Protein AF-A0AAN6NVZ8-F1 (afdb_monomer)

Structure (mmCIF, N/CA/C/O backbone):
data_AF-A0AAN6NVZ8-F1
#
_entry.id   AF-A0AAN6NVZ8-F1
#
loop_
_atom_site.group_PDB
_atom_site.id
_atom_site.type_symbol
_atom_site.label_atom_id
_atom_site.label_alt_id
_atom_site.label_comp_id
_atom_site.label_asym_id
_atom_site.label_entity_id
_atom_site.label_seq_id
_atom_site.pdbx_PDB_ins_code
_atom_site.Cartn_x
_atom_site.Cartn_y
_atom_site.Cartn_z
_atom_site.occupancy
_atom_site.B_iso_or_equiv
_atom_site.auth_seq_id
_atom_site.auth_comp_id
_atom_site.auth_asym_id
_atom_site.auth_atom_id
_atom_site.pdbx_PDB_model_num
ATOM 1 N N . GLU A 1 1 ? 12.897 14.944 17.919 1.00 34.84 1 GLU A N 1
ATOM 2 C CA . GLU A 1 1 ? 13.605 14.101 16.935 1.00 34.84 1 GLU A CA 1
ATOM 3 C C . GLU A 1 1 ? 12.755 12.862 16.717 1.00 34.84 1 GLU A C 1
ATOM 5 O O . GLU A 1 1 ? 12.940 11.873 17.404 1.00 34.84 1 GLU A O 1
ATOM 10 N N . ASP A 1 2 ? 11.793 12.919 15.800 1.00 44.31 2 ASP A N 1
ATOM 11 C CA . ASP A 1 2 ? 10.850 11.818 15.561 1.00 44.31 2 ASP A CA 1
ATOM 12 C C . ASP A 1 2 ? 11.143 11.219 14.189 1.00 44.31 2 ASP A C 1
ATOM 14 O O . ASP A 1 2 ? 10.390 11.339 13.221 1.00 44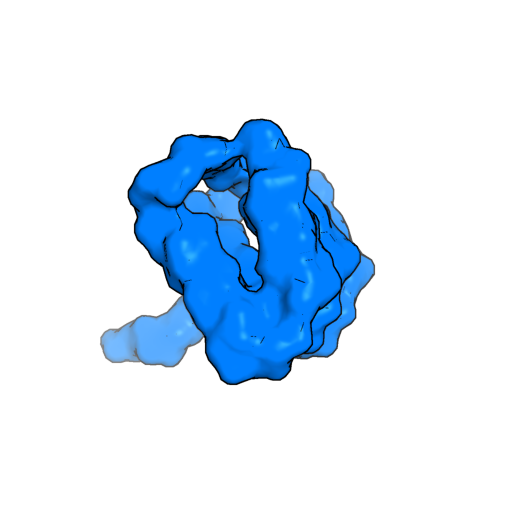.31 2 ASP A O 1
ATOM 18 N N . LYS A 1 3 ? 12.338 10.629 14.074 1.00 40.34 3 LYS A N 1
ATOM 19 C CA . LYS A 1 3 ? 12.720 9.843 12.901 1.00 40.34 3 LYS A CA 1
ATOM 20 C C . LYS A 1 3 ? 11.945 8.530 12.935 1.00 40.34 3 LYS A C 1
ATOM 22 O O . LYS A 1 3 ? 12.396 7.551 13.512 1.00 40.34 3 LYS A O 1
ATOM 27 N N . GLY A 1 4 ? 10.793 8.537 12.273 1.00 45.72 4 GLY A N 1
ATOM 28 C CA . GLY A 1 4 ? 10.050 7.334 11.926 1.00 45.72 4 GLY A CA 1
ATOM 29 C C . GLY A 1 4 ? 8.993 6.966 12.953 1.00 45.72 4 GLY A C 1
ATOM 30 O O . GLY A 1 4 ? 9.107 5.949 13.627 1.00 45.72 4 GLY A O 1
ATOM 31 N N . GLN A 1 5 ? 7.899 7.725 12.994 1.00 48.94 5 GLN A N 1
ATOM 32 C CA . GLN A 1 5 ? 6.627 7.175 13.456 1.00 48.94 5 GLN A CA 1
ATOM 33 C C . GLN A 1 5 ? 6.146 6.161 12.397 1.00 48.94 5 GLN A C 1
ATOM 35 O O . GLN A 1 5 ? 5.247 6.413 11.601 1.00 48.94 5 GLN A O 1
ATOM 40 N N . TRP A 1 6 ? 6.850 5.032 12.280 1.00 58.47 6 TRP A N 1
ATOM 41 C CA . TRP A 1 6 ? 6.406 3.910 11.469 1.00 58.47 6 TRP A CA 1
ATOM 42 C C . TRP A 1 6 ? 5.295 3.221 12.232 1.00 58.47 6 TRP A C 1
ATOM 44 O O . TRP A 1 6 ? 5.529 2.395 13.113 1.00 58.47 6 TRP A O 1
ATOM 54 N N . THR A 1 7 ? 4.065 3.587 11.901 1.00 73.56 7 THR A N 1
ATOM 55 C CA . THR A 1 7 ? 2.908 2.940 12.495 1.00 73.56 7 THR A CA 1
ATOM 56 C C . THR A 1 7 ? 2.874 1.466 12.128 1.00 73.56 7 THR A C 1
ATOM 58 O O . THR A 1 7 ? 3.364 1.047 11.074 1.00 73.56 7 THR A O 1
ATOM 61 N N . LEU A 1 8 ? 2.248 0.672 12.995 1.00 83.19 8 LEU A N 1
ATOM 62 C CA . LEU A 1 8 ? 2.072 -0.771 12.846 1.00 83.19 8 LEU A CA 1
ATOM 63 C C . LEU A 1 8 ? 1.609 -1.178 11.433 1.00 83.19 8 LEU A C 1
ATOM 65 O O . LEU A 1 8 ? 2.034 -2.210 10.919 1.00 83.19 8 LEU A O 1
ATOM 69 N N . LEU A 1 9 ? 0.783 -0.347 10.783 1.00 85.62 9 LEU A N 1
ATOM 70 C CA . LEU A 1 9 ? 0.306 -0.569 9.418 1.00 85.62 9 LEU A CA 1
ATOM 71 C C . LEU A 1 9 ? 1.431 -0.511 8.374 1.00 85.62 9 LEU A C 1
ATOM 73 O O . LEU A 1 9 ? 1.495 -1.383 7.509 1.00 85.62 9 LEU A O 1
ATOM 77 N N . CYS A 1 10 ? 2.324 0.479 8.458 1.00 86.00 10 CYS A N 1
ATOM 78 C CA . CYS A 1 10 ? 3.459 0.628 7.545 1.00 86.00 10 CYS A CA 1
ATOM 79 C C . CYS A 1 10 ? 4.414 -0.561 7.665 1.00 86.00 10 CYS A C 1
ATOM 81 O O . CYS A 1 10 ? 4.776 -1.156 6.653 1.00 86.00 10 CYS A O 1
ATOM 83 N N . LEU A 1 11 ? 4.741 -0.968 8.896 1.00 87.25 11 LEU A N 1
ATOM 84 C CA . LEU A 1 11 ? 5.596 -2.130 9.155 1.00 87.25 11 LEU A CA 1
ATOM 85 C C . LEU A 1 11 ? 4.956 -3.431 8.662 1.00 87.25 11 LEU A C 1
ATOM 87 O O . LEU A 1 11 ? 5.628 -4.270 8.062 1.00 87.25 11 LEU A O 1
ATOM 91 N N . ALA A 1 12 ? 3.651 -3.607 8.884 1.00 89.38 12 ALA A N 1
ATOM 92 C CA . ALA A 1 12 ? 2.927 -4.775 8.397 1.00 89.38 12 ALA A CA 1
ATOM 93 C C . ALA A 1 12 ? 2.875 -4.812 6.860 1.00 89.38 12 ALA A C 1
ATOM 95 O O . ALA A 1 12 ? 3.021 -5.881 6.267 1.00 89.38 12 ALA A O 1
ATOM 96 N N . ALA A 1 13 ? 2.709 -3.657 6.212 1.00 89.06 13 ALA A N 1
ATOM 97 C CA . ALA A 1 13 ? 2.722 -3.543 4.761 1.00 89.06 13 ALA A CA 1
ATOM 98 C C . ALA A 1 13 ? 4.115 -3.789 4.165 1.00 89.06 13 ALA A C 1
ATOM 100 O O . ALA A 1 13 ? 4.226 -4.497 3.169 1.00 89.06 13 ALA A O 1
ATOM 101 N N . GLU A 1 14 ? 5.177 -3.277 4.788 1.00 89.44 14 GLU A N 1
ATOM 102 C CA . GLU A 1 14 ? 6.565 -3.474 4.353 1.00 89.44 14 GLU A CA 1
ATOM 103 C C . GLU A 1 14 ? 7.053 -4.922 4.514 1.00 89.44 14 GLU A C 1
ATOM 105 O O . GLU A 1 14 ? 7.826 -5.412 3.687 1.00 89.44 14 GLU A O 1
ATOM 110 N N . ASN A 1 15 ? 6.584 -5.623 5.550 1.00 90.12 15 ASN A N 1
ATOM 111 C CA . ASN A 1 15 ? 6.939 -7.022 5.810 1.00 90.12 15 ASN A CA 1
ATOM 112 C C . ASN A 1 15 ? 6.000 -8.034 5.137 1.00 90.12 15 ASN A C 1
ATOM 114 O O . ASN A 1 15 ? 6.224 -9.236 5.230 1.00 90.12 15 ASN A O 1
ATOM 118 N N . GLY A 1 16 ? 4.942 -7.587 4.455 1.00 88.69 16 GLY A N 1
ATOM 119 C CA . GLY A 1 16 ? 4.029 -8.504 3.769 1.00 88.69 16 GLY A CA 1
ATOM 120 C C . GLY A 1 16 ? 3.024 -9.199 4.696 1.00 88.69 16 GLY A C 1
ATOM 121 O O . GLY A 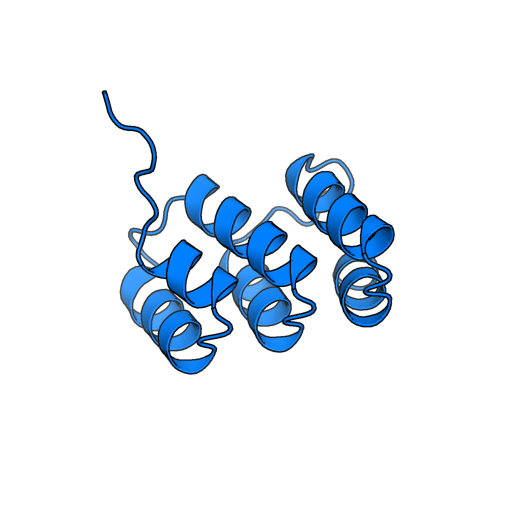1 16 ? 2.393 -10.182 4.304 1.00 88.69 16 GLY A O 1
ATOM 122 N N . HIS A 1 17 ? 2.821 -8.693 5.917 1.00 92.31 17 HIS A N 1
ATOM 123 C CA . HIS A 1 17 ? 1.915 -9.261 6.919 1.00 92.31 17 HIS A CA 1
ATOM 124 C C . HIS A 1 17 ? 0.444 -8.968 6.594 1.00 92.31 17 HIS A C 1
ATOM 126 O O . HIS A 1 17 ? -0.243 -8.217 7.289 1.00 92.31 17 HIS A O 1
ATOM 132 N N . LYS A 1 18 ? -0.066 -9.606 5.536 1.00 90.38 18 LYS A N 1
ATOM 133 C CA . LYS A 1 18 ? -1.429 -9.436 5.010 1.00 90.38 18 LYS A CA 1
ATOM 134 C C . LYS A 1 18 ? -2.508 -9.485 6.098 1.00 90.38 18 LYS A C 1
ATOM 136 O O . LYS A 1 18 ? -3.402 -8.645 6.107 1.00 90.38 18 LYS A O 1
ATOM 141 N N . THR A 1 19 ? -2.441 -10.461 6.999 1.00 89.88 19 THR A N 1
ATOM 142 C CA . THR A 1 19 ? -3.452 -10.667 8.049 1.00 89.88 19 THR A CA 1
ATOM 143 C C . THR A 1 19 ? -3.458 -9.525 9.061 1.00 89.88 19 THR A C 1
ATOM 145 O O . THR A 1 19 ? -4.525 -9.063 9.452 1.00 89.88 19 THR A O 1
ATOM 148 N N . VAL A 1 20 ? -2.272 -9.028 9.425 1.00 88.50 20 VAL A N 1
ATOM 149 C CA . VAL A 1 20 ? -2.109 -7.891 10.341 1.00 88.50 20 VAL A CA 1
ATOM 150 C C . VAL A 1 20 ? -2.607 -6.612 9.682 1.00 88.50 20 VAL A C 1
ATOM 152 O O . VAL A 1 20 ? -3.370 -5.877 10.296 1.00 88.50 20 VAL A O 1
ATOM 155 N N . VAL A 1 21 ? -2.259 -6.384 8.409 1.00 87.62 21 VAL A N 1
ATOM 156 C CA . VAL A 1 21 ? -2.793 -5.257 7.631 1.00 87.62 21 VAL A CA 1
ATOM 157 C C . VAL A 1 21 ? -4.318 -5.297 7.618 1.00 87.62 21 VAL A C 1
ATOM 159 O O . VAL A 1 21 ? -4.949 -4.299 7.939 1.00 87.62 21 VAL A O 1
ATOM 162 N N . LYS A 1 22 ? -4.925 -6.447 7.308 1.00 86.81 22 LYS A N 1
ATOM 163 C CA . LYS A 1 22 ? -6.386 -6.578 7.291 1.00 86.81 22 LYS A CA 1
ATOM 164 C C . LYS A 1 22 ? -7.004 -6.270 8.657 1.00 86.81 22 LYS A C 1
ATOM 166 O O . LYS A 1 22 ? -7.943 -5.488 8.726 1.00 86.81 22 LYS A O 1
ATOM 171 N N . LEU A 1 23 ? -6.449 -6.835 9.731 1.00 86.81 23 LEU A N 1
ATOM 172 C CA . LEU A 1 23 ? -6.928 -6.589 11.090 1.00 86.81 23 LEU A CA 1
ATOM 173 C C . LEU A 1 23 ? -6.848 -5.101 11.451 1.00 86.81 23 LEU A C 1
ATOM 175 O O . LEU A 1 23 ? -7.813 -4.554 11.975 1.00 86.81 23 LEU A O 1
ATOM 179 N N . LEU A 1 24 ? -5.734 -4.437 11.128 1.00 84.19 24 LEU A N 1
ATOM 180 C CA . LEU A 1 24 ? -5.535 -3.005 11.368 1.00 84.19 24 LEU A CA 1
ATOM 181 C C . LEU A 1 24 ? -6.487 -2.134 10.548 1.00 84.19 24 LEU A C 1
ATOM 183 O O . LEU A 1 24 ? -6.978 -1.132 11.053 1.00 84.19 24 LEU A O 1
ATOM 187 N N . LEU A 1 25 ? -6.782 -2.517 9.307 1.00 81.06 25 LEU A N 1
ATOM 188 C CA . LEU A 1 25 ? -7.764 -1.816 8.481 1.00 81.06 25 LEU A CA 1
ATOM 189 C C . LEU A 1 25 ? -9.192 -2.030 9.000 1.00 81.06 25 LEU A C 1
ATOM 191 O O . LEU A 1 25 ? -9.995 -1.107 8.951 1.00 81.06 25 LEU A O 1
ATOM 195 N N . ASP A 1 26 ? -9.522 -3.207 9.528 1.00 82.31 26 ASP A N 1
ATOM 196 C CA . ASP A 1 26 ? -10.859 -3.493 10.059 1.00 82.31 26 ASP A CA 1
ATOM 197 C C . ASP A 1 26 ? -11.096 -2.864 11.443 1.00 82.31 26 ASP A C 1
ATOM 199 O O . ASP A 1 26 ? -12.197 -2.388 11.713 1.00 82.31 26 ASP A O 1
ATOM 203 N N . THR A 1 27 ? -10.067 -2.794 12.293 1.00 75.38 27 THR A N 1
ATOM 204 C CA . THR A 1 27 ? -10.141 -2.212 13.651 1.00 75.38 27 THR A CA 1
ATOM 205 C C . THR A 1 27 ? -9.820 -0.718 13.706 1.00 75.38 27 THR A C 1
ATOM 207 O O . THR A 1 27 ? -10.364 -0.000 14.539 1.00 75.38 27 THR A O 1
ATOM 210 N N . GLY A 1 28 ? -8.947 -0.235 12.820 1.00 64.31 28 GLY A N 1
ATOM 211 C CA . GLY A 1 28 ? -8.378 1.115 12.839 1.00 64.31 28 GLY A CA 1
ATOM 212 C C . GLY A 1 28 ? -8.993 2.090 11.836 1.00 64.31 28 GLY A C 1
ATOM 213 O O . GLY A 1 28 ? -8.535 3.227 11.755 1.00 64.31 28 GLY A O 1
ATOM 214 N N . LYS A 1 29 ? -10.038 1.694 11.095 1.00 59.19 29 LYS A N 1
ATOM 215 C CA . LYS A 1 29 ? -10.708 2.515 10.059 1.00 59.19 29 LYS A CA 1
ATOM 216 C C . LYS A 1 29 ? -11.055 3.951 10.492 1.00 59.19 29 LYS A C 1
ATOM 218 O O . LYS A 1 29 ? -11.157 4.815 9.630 1.00 59.19 29 LYS A O 1
ATOM 223 N N . ALA A 1 30 ? -11.224 4.210 11.792 1.00 50.84 30 ALA A N 1
ATOM 224 C CA . ALA A 1 30 ? -11.540 5.532 12.340 1.00 50.84 30 ALA A CA 1
ATOM 225 C C . ALA A 1 30 ? -10.316 6.402 12.713 1.00 50.84 30 ALA A C 1
ATOM 227 O O . ALA A 1 30 ? -10.473 7.613 12.816 1.00 50.84 30 ALA A O 1
ATOM 228 N N . ASN A 1 31 ? -9.121 5.818 12.891 1.00 59.62 31 ASN A N 1
ATOM 229 C CA . ASN A 1 31 ? -7.922 6.518 13.392 1.00 59.62 31 ASN A CA 1
ATOM 230 C C . ASN A 1 31 ? -6.709 6.469 12.451 1.00 59.62 31 ASN A C 1
ATOM 232 O O . ASN A 1 31 ? -5.684 7.067 12.763 1.00 59.62 31 ASN A O 1
ATOM 236 N N . LEU A 1 32 ? -6.787 5.764 11.320 1.00 68.38 32 LEU A N 1
ATOM 237 C CA . LEU A 1 32 ? -5.685 5.740 10.359 1.00 68.38 32 LEU A CA 1
ATOM 238 C C . LEU A 1 32 ? -5.602 7.073 9.612 1.00 68.38 32 LEU A C 1
ATOM 240 O O . LEU A 1 32 ? -6.537 7.461 8.903 1.00 68.38 32 LEU A O 1
ATOM 244 N N . HIS A 1 33 ? -4.465 7.761 9.723 1.00 74.69 33 HIS A N 1
ATOM 245 C CA . HIS A 1 33 ? -4.224 8.960 8.937 1.00 74.69 33 HIS A CA 1
ATOM 246 C C . HIS A 1 33 ? -4.017 8.605 7.461 1.00 74.69 33 HIS A C 1
ATOM 248 O O . HIS A 1 33 ? -3.385 7.609 7.099 1.00 74.69 33 HIS A O 1
ATOM 254 N N . ARG A 1 34 ? -4.498 9.488 6.580 1.00 74.31 34 ARG A N 1
ATOM 255 C CA . ARG A 1 34 ? -4.327 9.368 5.123 1.00 74.31 34 ARG A CA 1
ATOM 256 C C . ARG A 1 34 ? -2.856 9.181 4.723 1.00 74.31 34 ARG A C 1
ATOM 258 O O . ARG A 1 34 ? -2.566 8.398 3.824 1.00 74.31 34 ARG A O 1
ATOM 265 N N . GLU A 1 35 ? -1.931 9.856 5.401 1.00 76.38 35 GLU A N 1
ATOM 266 C CA . GLU A 1 35 ? -0.489 9.747 5.135 1.00 76.38 35 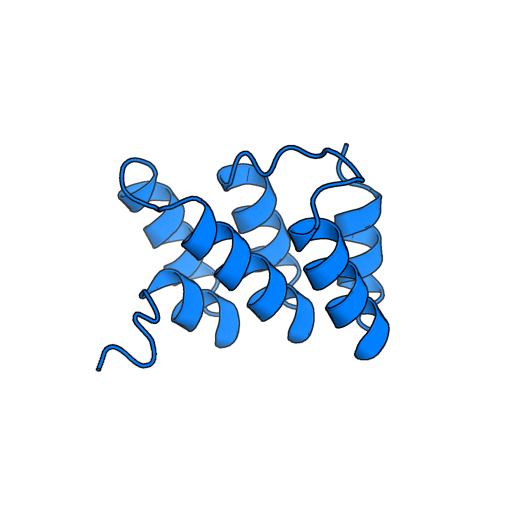GLU A CA 1
ATOM 267 C C . GLU A 1 35 ? 0.100 8.374 5.499 1.00 76.38 35 GLU A C 1
ATOM 269 O O . GLU A 1 35 ? 0.982 7.870 4.800 1.00 76.38 35 GLU A O 1
ATOM 274 N N . GLU A 1 36 ? -0.418 7.709 6.533 1.00 79.12 36 GLU A N 1
ATOM 275 C CA . GLU A 1 36 ? 0.026 6.362 6.916 1.00 79.12 36 GLU A CA 1
ATOM 276 C C . GLU A 1 36 ? -0.427 5.321 5.900 1.00 79.12 36 GLU A C 1
ATOM 278 O O . GLU A 1 36 ? 0.354 4.486 5.450 1.00 79.12 36 GLU A O 1
ATOM 283 N N . LEU A 1 37 ? -1.691 5.415 5.492 1.00 80.56 37 LEU A N 1
ATOM 284 C CA . LEU A 1 37 ? -2.289 4.585 4.454 1.00 80.56 37 LEU A CA 1
ATOM 285 C C . LEU A 1 37 ? -1.537 4.716 3.122 1.00 80.56 37 LEU A C 1
ATOM 287 O O . LEU A 1 37 ? -1.212 3.714 2.481 1.00 80.56 37 LEU A O 1
ATOM 291 N N . ARG A 1 38 ? -1.179 5.951 2.746 1.00 80.62 38 ARG A N 1
ATOM 292 C CA . ARG A 1 38 ? -0.320 6.242 1.590 1.00 80.62 38 ARG A CA 1
ATOM 293 C C . ARG A 1 38 ? 1.051 5.601 1.752 1.00 80.62 38 ARG A C 1
ATOM 295 O O . ARG A 1 38 ? 1.499 4.916 0.839 1.00 80.62 38 ARG A O 1
ATOM 302 N N . THR A 1 39 ? 1.690 5.778 2.906 1.00 83.44 39 THR A N 1
ATOM 303 C CA . THR A 1 39 ? 3.013 5.209 3.207 1.00 83.44 39 THR A CA 1
ATOM 304 C C . THR A 1 39 ? 3.028 3.692 3.092 1.00 83.44 39 THR A C 1
ATOM 306 O O . THR A 1 39 ? 3.844 3.131 2.358 1.00 83.44 39 THR A O 1
ATOM 309 N N . ALA A 1 40 ? 2.059 3.027 3.713 1.00 87.19 40 ALA A N 1
ATOM 310 C CA . ALA A 1 40 ? 1.870 1.590 3.596 1.00 87.19 40 ALA A CA 1
ATOM 311 C C . ALA A 1 40 ? 1.668 1.144 2.132 1.00 87.19 40 ALA A C 1
ATOM 313 O O . ALA A 1 40 ? 2.197 0.107 1.728 1.00 87.19 40 ALA A O 1
ATOM 314 N N . LEU A 1 41 ? 0.955 1.932 1.313 1.00 86.12 41 LEU A N 1
ATOM 315 C CA . LEU A 1 41 ? 0.658 1.593 -0.082 1.00 86.12 41 LEU A CA 1
ATOM 316 C C . LEU A 1 41 ? 1.921 1.532 -0.949 1.00 86.12 41 LEU A C 1
ATOM 318 O O . LEU A 1 41 ? 2.123 0.539 -1.651 1.00 86.12 41 LEU A O 1
ATOM 322 N N . TRP A 1 42 ? 2.787 2.553 -0.917 1.00 82.75 42 TRP A N 1
ATOM 323 C CA . TRP A 1 42 ? 4.004 2.533 -1.744 1.00 82.75 42 TRP A CA 1
ATOM 324 C C . TRP A 1 42 ? 5.103 1.616 -1.193 1.00 82.75 42 TRP A C 1
ATOM 326 O O . TRP A 1 42 ? 5.902 1.119 -1.989 1.00 82.75 42 TRP A O 1
ATOM 336 N N . LEU A 1 43 ? 5.1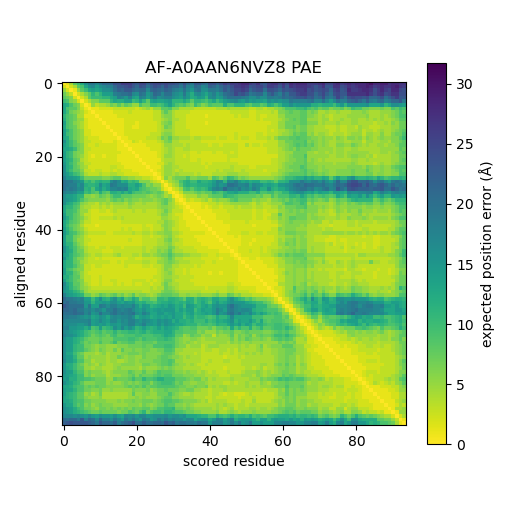17 1.321 0.115 1.00 87.94 43 LEU A N 1
ATOM 337 C CA . LEU A 1 43 ? 5.964 0.267 0.694 1.00 87.94 43 LEU A CA 1
ATOM 338 C C . LEU A 1 43 ? 5.544 -1.122 0.195 1.00 87.94 43 LEU A C 1
ATOM 340 O O . LEU A 1 43 ? 6.377 -1.881 -0.299 1.00 87.94 43 LEU A O 1
ATOM 344 N N . ALA A 1 44 ? 4.244 -1.428 0.226 1.00 88.94 44 ALA A N 1
ATOM 345 C CA . ALA A 1 44 ? 3.716 -2.678 -0.318 1.00 88.94 44 ALA A CA 1
ATOM 346 C C . ALA A 1 44 ? 3.931 -2.785 -1.838 1.00 88.94 44 ALA A C 1
ATOM 348 O O . ALA A 1 44 ? 4.260 -3.858 -2.346 1.00 88.94 44 ALA A O 1
ATOM 349 N N . ALA A 1 45 ? 3.791 -1.670 -2.565 1.00 86.44 45 ALA A N 1
ATOM 350 C CA . ALA A 1 45 ? 4.007 -1.619 -4.009 1.00 86.44 45 ALA A CA 1
ATOM 351 C C . ALA A 1 45 ? 5.475 -1.830 -4.406 1.00 86.44 45 ALA A C 1
ATOM 353 O O . ALA A 1 45 ? 5.746 -2.436 -5.439 1.00 86.44 45 ALA A O 1
ATOM 354 N N . GLN A 1 46 ? 6.419 -1.368 -3.581 1.00 87.06 46 GLN A N 1
ATOM 355 C CA . GLN A 1 46 ? 7.854 -1.600 -3.766 1.00 87.06 46 GLN A CA 1
ATOM 356 C C .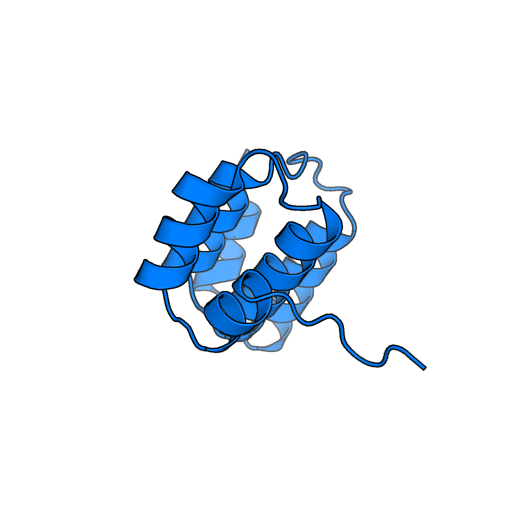 GLN A 1 46 ? 8.261 -3.070 -3.568 1.00 87.06 46 GLN A C 1
ATOM 358 O O . GLN A 1 46 ? 9.331 -3.453 -4.024 1.00 87.06 46 GLN A O 1
ATOM 363 N N . LYS A 1 47 ? 7.447 -3.873 -2.876 1.00 86.50 47 LYS A N 1
ATOM 364 C CA . LYS A 1 47 ? 7.743 -5.272 -2.521 1.00 86.50 47 LYS A CA 1
ATOM 365 C C . LYS A 1 47 ? 6.877 -6.292 -3.282 1.00 86.50 47 LYS A C 1
ATOM 367 O O . LYS A 1 47 ? 6.884 -7.468 -2.945 1.00 86.50 47 LYS A O 1
ATOM 372 N N . ASP A 1 48 ? 6.103 -5.843 -4.271 1.00 87.06 48 ASP A N 1
ATOM 373 C CA . ASP A 1 48 ? 5.126 -6.641 -5.035 1.00 87.06 48 ASP A CA 1
ATOM 374 C C . ASP A 1 48 ? 3.998 -7.287 -4.205 1.00 87.06 48 ASP A C 1
ATOM 376 O O . ASP A 1 48 ? 3.383 -8.278 -4.606 1.00 87.06 48 ASP A O 1
ATOM 380 N N . TYR A 1 49 ? 3.647 -6.724 -3.044 1.00 91.25 49 TYR A N 1
ATOM 381 C CA . TYR A 1 49 ? 2.586 -7.283 -2.202 1.00 91.25 49 TYR A CA 1
ATOM 382 C C . TYR A 1 49 ? 1.186 -6.914 -2.699 1.00 91.25 49 TYR A C 1
ATOM 384 O O . TYR A 1 49 ? 0.421 -6.219 -2.028 1.00 91.25 49 TYR A O 1
ATOM 392 N N . LYS A 1 50 ? 0.808 -7.443 -3.867 1.00 87.12 50 LYS A N 1
ATOM 393 C CA . LYS A 1 50 ? -0.492 -7.249 -4.538 1.00 87.12 50 LYS A CA 1
ATOM 394 C C . LYS A 1 50 ? -1.700 -7.267 -3.604 1.00 87.12 50 LYS A C 1
ATOM 396 O O . LYS A 1 50 ? -2.558 -6.395 -3.693 1.00 87.12 50 LYS A O 1
ATOM 401 N N . ALA A 1 51 ? -1.787 -8.269 -2.730 1.00 88.94 51 ALA A N 1
ATOM 402 C CA . ALA A 1 51 ? -2.931 -8.417 -1.834 1.00 88.94 51 ALA A CA 1
ATOM 403 C C . ALA A 1 51 ? -3.033 -7.252 -0.838 1.00 88.94 51 ALA A C 1
ATOM 405 O O . ALA A 1 51 ? -4.130 -6.784 -0.556 1.00 88.94 51 ALA A O 1
ATOM 406 N N . ILE A 1 52 ? -1.893 -6.778 -0.334 1.00 89.19 52 ILE A N 1
ATOM 407 C CA . ILE A 1 52 ? -1.809 -5.646 0.592 1.00 89.19 52 ILE A CA 1
ATOM 408 C C . ILE A 1 52 ? -2.103 -4.345 -0.143 1.00 89.19 52 ILE A C 1
ATOM 410 O O . ILE A 1 52 ? -2.918 -3.565 0.337 1.00 89.19 52 ILE A O 1
ATOM 414 N N . VAL A 1 53 ? -1.520 -4.156 -1.332 1.00 86.38 53 VAL A N 1
ATOM 415 C CA . VAL A 1 53 ? -1.802 -2.997 -2.190 1.00 86.38 53 VAL A CA 1
ATOM 416 C C . VAL A 1 53 ? -3.302 -2.884 -2.449 1.00 86.38 53 VAL A C 1
ATOM 418 O O . VAL A 1 53 ? -3.859 -1.811 -2.259 1.00 86.38 53 VAL A O 1
ATOM 421 N N . LYS A 1 54 ? -3.973 -3.990 -2.798 1.00 85.12 54 LYS A N 1
ATOM 422 C CA . LYS A 1 54 ? -5.423 -3.998 -3.021 1.00 85.12 54 LYS A CA 1
ATOM 423 C C . LYS A 1 54 ? -6.210 -3.609 -1.764 1.00 85.12 54 LYS A C 1
ATOM 425 O O . LYS A 1 54 ? -7.040 -2.716 -1.829 1.00 85.12 54 LYS A O 1
ATOM 430 N N . MET A 1 55 ? -5.914 -4.222 -0.615 1.00 86.38 55 MET A N 1
ATOM 431 C CA . MET A 1 55 ? -6.613 -3.916 0.645 1.00 86.38 55 MET A CA 1
ATOM 432 C C . MET A 1 55 ? -6.428 -2.459 1.090 1.00 86.38 55 MET A C 1
ATOM 434 O O . MET A 1 55 ? -7.381 -1.822 1.540 1.00 86.38 55 MET A O 1
ATOM 438 N N . LEU A 1 56 ? -5.207 -1.930 0.969 1.00 83.00 56 LEU A N 1
ATOM 439 C CA . LEU A 1 56 ? -4.909 -0.535 1.282 1.00 83.00 56 LEU A CA 1
ATOM 440 C C . LEU A 1 56 ? -5.622 0.403 0.312 1.00 83.00 56 LEU A C 1
ATOM 442 O O . LEU A 1 56 ? -6.200 1.389 0.757 1.00 83.00 56 LEU A O 1
ATOM 446 N N . PHE A 1 57 ? -5.634 0.084 -0.982 1.00 78.00 57 PHE A N 1
ATOM 447 C CA . PHE A 1 57 ? -6.329 0.881 -1.991 1.00 78.00 57 PHE A CA 1
ATOM 448 C C . PHE A 1 57 ? -7.841 0.944 -1.719 1.00 78.00 57 PHE A C 1
ATOM 450 O O . PHE A 1 57 ? -8.390 2.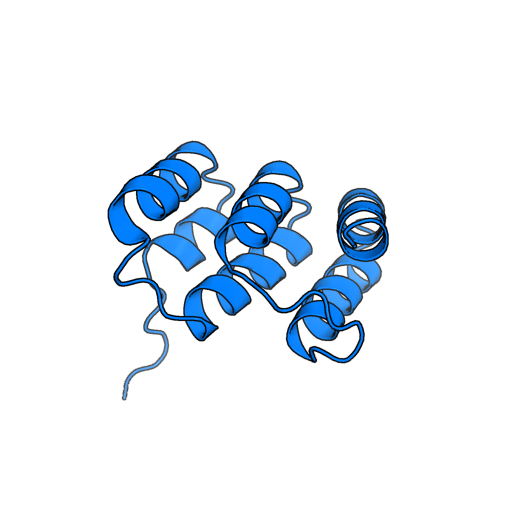039 -1.626 1.00 78.00 57 PHE A O 1
ATOM 457 N N . ASP A 1 58 ? -8.475 -0.205 -1.459 1.00 78.81 58 ASP A N 1
ATOM 458 C CA . ASP A 1 58 ? -9.909 -0.308 -1.145 1.00 78.81 58 ASP A CA 1
ATOM 459 C C . ASP A 1 58 ? 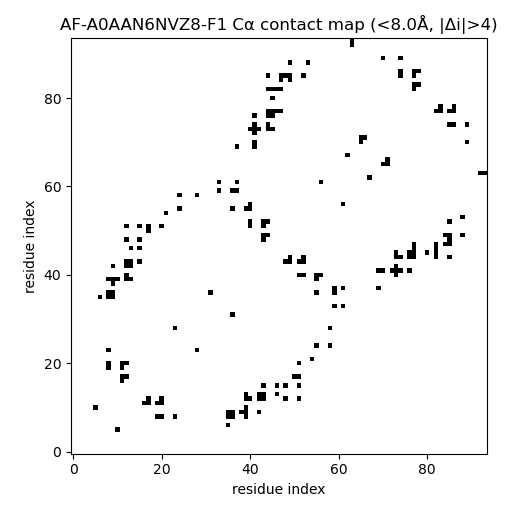-10.287 0.460 0.138 1.00 78.81 58 ASP A C 1
ATOM 461 O O . ASP A 1 58 ? -11.396 0.979 0.263 1.00 78.81 58 ASP A O 1
ATOM 465 N N . THR A 1 59 ? -9.371 0.540 1.110 1.00 74.31 59 THR A N 1
ATOM 466 C CA . THR A 1 59 ? -9.648 1.164 2.416 1.00 74.31 59 THR A CA 1
ATOM 467 C C . THR A 1 59 ? -9.341 2.654 2.447 1.00 74.31 59 THR A C 1
ATOM 469 O O . THR A 1 59 ? -10.018 3.411 3.141 1.00 74.31 59 THR A O 1
ATOM 472 N N . SER A 1 60 ? -8.308 3.097 1.732 1.00 64.12 60 SER A N 1
ATOM 473 C CA . SER A 1 60 ? -7.724 4.414 1.985 1.00 64.12 60 SER A CA 1
ATOM 474 C C . SER A 1 60 ? -8.592 5.583 1.549 1.00 64.12 60 SER A C 1
ATOM 476 O O . SER A 1 60 ? -8.229 6.720 1.847 1.00 64.12 60 SER A O 1
ATOM 478 N N . LYS A 1 61 ? -9.670 5.345 0.782 1.00 60.41 61 LYS A N 1
ATOM 479 C CA . LYS A 1 61 ? -10.293 6.399 -0.034 1.00 60.41 61 LYS A CA 1
ATOM 480 C C . LYS A 1 61 ? -9.198 7.259 -0.685 1.00 60.41 61 LYS A C 1
ATOM 482 O O . LYS A 1 61 ? -9.296 8.485 -0.671 1.00 60.41 61 LYS A O 1
ATOM 487 N N . VAL A 1 62 ? -8.091 6.628 -1.120 1.00 55.59 62 VAL A N 1
ATOM 488 C CA . VAL A 1 62 ? -7.093 7.335 -1.922 1.00 55.59 62 VAL A CA 1
ATOM 489 C C . VAL A 1 62 ? -7.907 7.743 -3.121 1.00 55.59 62 VAL A C 1
ATOM 491 O O . VAL A 1 62 ? -8.385 6.870 -3.843 1.00 55.59 62 VAL A O 1
ATOM 494 N N . ASP A 1 63 ? -8.172 9.040 -3.225 1.00 51.62 63 ASP A N 1
ATOM 495 C CA . ASP A 1 63 ? -8.881 9.593 -4.354 1.00 51.62 63 ASP A CA 1
ATOM 496 C C . ASP A 1 63 ? -8.187 9.014 -5.576 1.00 51.62 63 ASP A C 1
ATOM 498 O O . ASP A 1 63 ? -6.985 9.210 -5.771 1.00 51.62 63 ASP A O 1
ATOM 502 N N . ALA A 1 64 ? -8.920 8.214 -6.349 1.00 51.34 64 ALA A N 1
ATOM 503 C CA . ALA A 1 64 ? -8.406 7.521 -7.522 1.00 51.34 64 ALA A CA 1
ATOM 504 C C . ALA A 1 64 ? -7.987 8.497 -8.633 1.00 51.34 64 ALA A C 1
ATOM 506 O O . ALA A 1 64 ? -7.693 8.091 -9.760 1.00 51.34 64 ALA A O 1
ATOM 507 N N . ASP A 1 65 ? -7.917 9.788 -8.297 1.00 58.81 65 ASP A N 1
ATOM 508 C CA . ASP A 1 65 ? -7.393 10.839 -9.120 1.00 58.81 65 ASP A CA 1
ATOM 509 C C . ASP A 1 65 ? -6.025 10.396 -9.665 1.00 58.81 65 ASP A C 1
ATOM 511 O O . ASP A 1 65 ? -5.073 10.139 -8.914 1.00 58.81 65 ASP A O 1
ATOM 515 N N . PRO A 1 66 ? -5.901 10.256 -10.993 1.00 56.12 66 PRO A N 1
ATOM 516 C CA . PRO A 1 66 ? -4.640 9.913 -11.632 1.00 56.12 66 PRO A CA 1
ATOM 517 C C . PRO A 1 66 ? -3.528 10.943 -11.369 1.00 56.12 66 PRO A C 1
ATOM 519 O O . PRO A 1 66 ? -2.359 10.636 -11.625 1.00 56.12 66 PRO A O 1
ATOM 522 N N . LYS A 1 67 ? -3.861 12.130 -10.843 1.00 61.03 67 LYS A N 1
ATOM 523 C CA . LYS A 1 67 ? -2.917 13.166 -10.410 1.00 61.03 67 LYS A CA 1
ATOM 524 C C . LYS A 1 67 ? -2.485 13.050 -8.946 1.00 61.03 67 LYS A C 1
ATOM 526 O O . LYS A 1 67 ? -1.649 13.850 -8.533 1.00 61.03 67 LYS A O 1
ATOM 531 N N . ASP A 1 68 ? -2.988 12.089 -8.162 1.00 70.56 68 ASP A N 1
ATOM 532 C CA . ASP A 1 68 ? -2.488 11.905 -6.794 1.00 70.56 68 ASP A CA 1
ATOM 533 C C . ASP A 1 68 ? -1.003 11.505 -6.852 1.00 70.56 68 ASP A C 1
ATOM 535 O O . ASP A 1 68 ? -0.616 10.449 -7.372 1.00 70.56 68 ASP A O 1
ATOM 539 N N . GLU A 1 69 ? -0.146 12.376 -6.318 1.00 72.56 69 GLU A N 1
ATOM 540 C CA . GLU A 1 69 ? 1.304 12.186 -6.301 1.00 72.56 69 GLU A CA 1
ATOM 541 C C . GLU A 1 69 ? 1.716 10.874 -5.624 1.00 72.56 69 GLU A C 1
ATOM 543 O O . GLU A 1 69 ? 2.767 10.314 -5.934 1.00 72.56 69 GLU A O 1
ATOM 548 N N . ASN A 1 70 ? 0.902 10.345 -4.707 1.00 70.75 70 ASN A N 1
ATOM 549 C CA . ASN A 1 70 ? 1.195 9.104 -3.999 1.00 70.75 70 ASN A CA 1
ATOM 550 C C . ASN A 1 70 ? 0.868 7.884 -4.846 1.00 70.75 70 ASN A C 1
ATOM 552 O O . ASN A 1 70 ? 1.632 6.917 -4.823 1.00 70.75 70 ASN A O 1
ATOM 556 N N . ARG A 1 71 ? -0.201 7.941 -5.652 1.00 73.38 71 ARG A N 1
ATOM 557 C CA . ARG A 1 71 ? -0.451 6.929 -6.687 1.00 73.38 71 ARG A CA 1
ATOM 558 C C . ARG A 1 71 ? 0.707 6.917 -7.678 1.00 73.38 71 ARG A C 1
ATOM 560 O O . ARG A 1 71 ? 1.234 5.846 -7.966 1.00 73.38 71 ARG A O 1
ATOM 567 N N . GLN A 1 72 ? 1.163 8.090 -8.121 1.00 78.44 72 GLN A N 1
ATOM 568 C CA . GLN A 1 72 ? 2.329 8.218 -9.003 1.00 78.44 72 GLN A CA 1
ATOM 569 C C . GLN A 1 72 ? 3.606 7.675 -8.350 1.00 78.44 72 GLN A C 1
ATOM 571 O O . GLN A 1 72 ? 4.337 6.919 -8.984 1.00 78.44 72 GLN A O 1
ATOM 576 N N . LYS A 1 73 ? 3.854 7.961 -7.065 1.00 80.12 73 LYS A N 1
ATOM 577 C CA . LYS A 1 73 ? 4.991 7.397 -6.314 1.00 80.12 73 LYS A CA 1
ATOM 578 C C . LYS A 1 73 ? 4.908 5.875 -6.204 1.00 80.12 73 LYS A C 1
ATOM 580 O O . LYS A 1 73 ? 5.908 5.206 -6.459 1.00 80.12 73 LYS A O 1
ATOM 585 N N . ALA A 1 74 ? 3.749 5.316 -5.856 1.00 79.38 74 ALA A N 1
ATOM 586 C CA . ALA A 1 74 ? 3.555 3.868 -5.764 1.00 79.38 74 ALA A CA 1
ATOM 587 C C . ALA A 1 74 ? 3.762 3.184 -7.124 1.00 79.38 74 ALA A C 1
ATOM 589 O O . ALA A 1 74 ? 4.445 2.164 -7.208 1.00 79.38 74 ALA A O 1
ATOM 590 N N . LEU A 1 75 ? 3.236 3.785 -8.194 1.00 83.12 75 LEU A N 1
ATOM 591 C CA . LEU A 1 75 ? 3.344 3.289 -9.564 1.00 83.12 75 LEU A CA 1
ATOM 592 C C . LEU A 1 75 ? 4.783 3.403 -10.086 1.00 83.12 75 LEU A C 1
ATOM 594 O O . LEU A 1 75 ? 5.299 2.439 -10.645 1.00 83.12 75 LEU A O 1
ATOM 598 N N . TYR A 1 76 ? 5.465 4.518 -9.814 1.00 84.19 76 TYR A N 1
ATOM 599 C CA . TYR A 1 76 ? 6.884 4.708 -10.114 1.00 84.19 76 TYR A CA 1
ATOM 600 C C . TYR A 1 76 ? 7.751 3.675 -9.398 1.00 84.19 76 TYR A C 1
ATOM 602 O O . TYR A 1 76 ? 8.624 3.079 -10.023 1.00 84.19 76 TYR A O 1
ATOM 610 N N . ARG A 1 77 ? 7.506 3.408 -8.107 1.00 83.38 77 ARG A N 1
ATOM 611 C CA . ARG A 1 77 ? 8.250 2.368 -7.385 1.00 83.38 77 ARG A CA 1
ATOM 612 C C . ARG A 1 77 ? 7.971 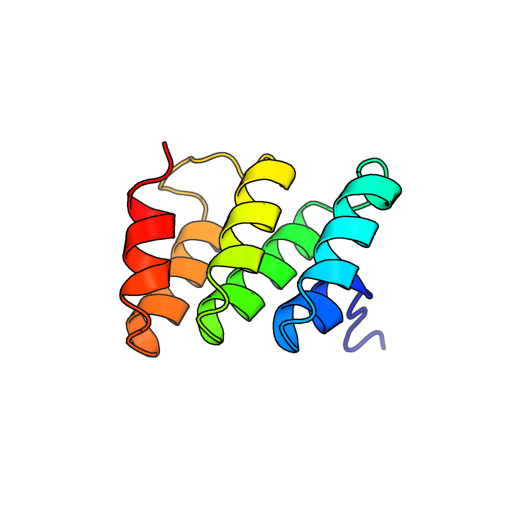0.990 -7.967 1.00 83.38 77 ARG A C 1
ATOM 614 O O . ARG A 1 77 ? 8.920 0.306 -8.325 1.00 83.38 77 ARG A O 1
ATOM 621 N N . ALA A 1 78 ? 6.708 0.607 -8.133 1.00 85.69 78 ALA A N 1
ATOM 622 C CA . ALA A 1 78 ? 6.365 -0.687 -8.717 1.00 85.69 78 ALA A CA 1
ATOM 623 C C . ALA A 1 78 ? 7.002 -0.872 -10.109 1.00 85.69 78 ALA A C 1
ATOM 625 O O . ALA A 1 78 ? 7.595 -1.912 -10.376 1.00 85.69 78 ALA A O 1
ATOM 626 N N . ALA A 1 79 ? 6.975 0.156 -10.961 1.00 86.25 79 ALA A N 1
ATOM 627 C CA . ALA A 1 79 ? 7.625 0.129 -12.270 1.00 86.25 79 ALA A CA 1
ATOM 628 C C . ALA A 1 79 ? 9.157 0.043 -12.167 1.00 86.25 79 ALA A C 1
ATOM 630 O O . ALA A 1 79 ? 9.767 -0.770 -12.857 1.00 86.25 79 ALA A O 1
ATOM 631 N N . LYS A 1 80 ? 9.779 0.820 -11.268 1.00 87.31 80 LYS A N 1
ATOM 632 C CA . LYS A 1 80 ? 11.233 0.825 -11.038 1.00 87.31 80 LYS A CA 1
ATOM 633 C C . LYS A 1 80 ? 11.768 -0.551 -10.630 1.00 87.31 80 LYS A C 1
ATOM 635 O O . LYS A 1 80 ? 12.876 -0.898 -11.022 1.00 87.31 80 LYS A O 1
ATOM 640 N N . TYR A 1 81 ? 11.003 -1.314 -9.853 1.00 84.31 81 TYR A N 1
ATOM 641 C CA . TYR A 1 81 ? 11.381 -2.661 -9.410 1.00 84.31 81 TYR A CA 1
ATOM 642 C C . TYR A 1 81 ? 10.842 -3.784 -10.318 1.00 84.31 81 TYR A C 1
ATOM 644 O O . TYR A 1 81 ? 11.053 -4.957 -10.026 1.00 84.31 81 TYR A O 1
ATOM 652 N N . GLY A 1 82 ? 10.166 -3.455 -11.428 1.00 85.88 82 GLY A N 1
ATOM 653 C CA . GLY A 1 82 ? 9.644 -4.447 -12.379 1.00 85.88 82 GLY A CA 1
ATOM 654 C C . GLY A 1 82 ? 8.392 -5.194 -11.902 1.00 85.88 82 GLY A C 1
ATOM 655 O O . GLY A 1 82 ? 8.053 -6.250 -12.432 1.00 85.88 82 GLY A O 1
ATOM 656 N N . HIS A 1 83 ? 7.672 -4.659 -10.917 1.00 88.31 83 HIS A N 1
ATOM 657 C CA . HIS A 1 83 ? 6.459 -5.238 -10.336 1.00 88.31 83 HIS A CA 1
ATOM 658 C C . HIS A 1 83 ? 5.231 -4.972 -11.212 1.00 88.31 83 HIS A C 1
ATOM 660 O O . HIS A 1 83 ? 4.295 -4.254 -10.854 1.00 88.31 83 HIS A O 1
ATOM 666 N N . GLU A 1 84 ? 5.241 -5.570 -12.401 1.00 83.75 84 GLU A N 1
ATOM 667 C CA . GLU A 1 84 ? 4.223 -5.414 -13.445 1.00 83.75 84 GLU A CA 1
ATOM 668 C C . GLU A 1 84 ? 2.808 -5.755 -12.939 1.00 83.75 84 GLU A C 1
ATOM 670 O O . GLU A 1 84 ? 1.807 -5.119 -13.268 1.00 83.75 84 GLU A O 1
ATOM 675 N N . ALA A 1 85 ? 2.767 -6.751 -12.062 1.00 83.81 85 ALA A N 1
ATOM 676 C CA . ALA A 1 85 ? 1.661 -7.178 -11.234 1.00 83.81 85 ALA A CA 1
ATOM 677 C C . ALA A 1 85 ? 0.965 -6.022 -10.489 1.00 83.81 85 ALA A C 1
ATOM 679 O O . ALA A 1 85 ? -0.251 -5.844 -10.617 1.00 83.81 85 ALA A O 1
ATOM 680 N N . VAL A 1 86 ? 1.725 -5.263 -9.702 1.00 83.44 86 VAL A N 1
ATOM 681 C CA . VAL A 1 86 ? 1.230 -4.113 -8.941 1.00 83.44 86 VAL A CA 1
ATOM 682 C C . VAL A 1 86 ? 0.947 -2.923 -9.855 1.00 83.44 86 VAL A C 1
ATOM 684 O O . VAL A 1 86 ? -0.059 -2.246 -9.660 1.00 83.44 86 VAL A O 1
ATOM 687 N N . VAL A 1 87 ? 1.761 -2.694 -10.891 1.00 83.81 87 VAL A N 1
ATOM 688 C CA . VAL A 1 87 ? 1.527 -1.618 -11.874 1.00 83.81 87 VAL A CA 1
ATOM 689 C C . VAL A 1 87 ? 0.174 -1.786 -12.562 1.00 83.81 87 VAL A C 1
ATOM 691 O O . VAL A 1 87 ? -0.585 -0.823 -12.670 1.00 83.81 87 VAL A O 1
ATOM 694 N N . LYS A 1 88 ? -0.162 -3.009 -12.995 1.00 84.00 88 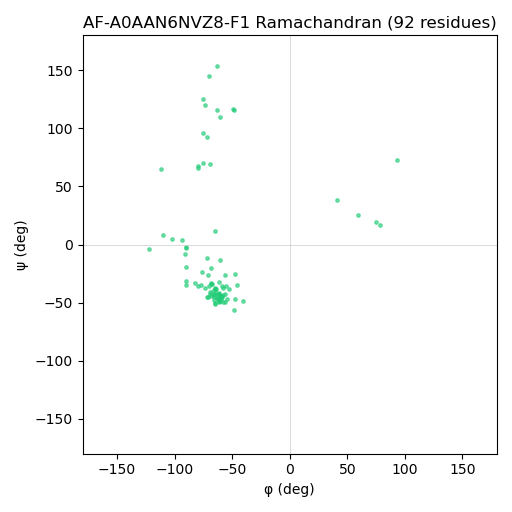LYS A N 1
ATOM 695 C CA . LYS A 1 88 ? -1.472 -3.317 -13.587 1.00 84.00 88 LYS A CA 1
ATOM 696 C C . LYS A 1 88 ? -2.598 -3.030 -12.598 1.00 84.00 88 LYS A C 1
ATOM 698 O O . LYS A 1 88 ? -3.562 -2.377 -12.977 1.00 84.00 88 LYS A O 1
ATOM 703 N N . LEU A 1 89 ? -2.441 -3.436 -11.337 1.00 82.44 89 LEU A N 1
ATOM 704 C CA . LEU A 1 89 ? -3.433 -3.214 -10.280 1.00 82.44 89 LEU A CA 1
ATOM 705 C C . LEU A 1 89 ? -3.656 -1.716 -10.009 1.00 82.44 89 LEU A C 1
ATOM 707 O O . LEU A 1 89 ? -4.795 -1.262 -9.988 1.00 82.44 89 LEU A O 1
ATOM 711 N N . LEU A 1 90 ? -2.578 -0.934 -9.908 1.00 76.06 90 LEU A N 1
ATOM 712 C CA . LEU A 1 90 ? -2.637 0.516 -9.706 1.00 76.06 90 LEU A CA 1
ATOM 713 C C . LEU A 1 90 ? -3.133 1.283 -10.941 1.00 76.06 90 LEU A C 1
ATOM 715 O O . LEU A 1 90 ? -3.675 2.372 -10.775 1.00 76.06 90 LEU A O 1
ATOM 719 N N . ARG A 1 91 ? -2.965 0.757 -12.167 1.00 73.81 91 ARG A N 1
ATOM 720 C CA . ARG A 1 91 ? -3.504 1.349 -13.412 1.00 73.81 91 ARG A CA 1
ATOM 721 C C . ARG A 1 91 ? -4.967 1.002 -13.678 1.00 73.81 91 ARG A C 1
ATOM 723 O O . ARG A 1 91 ? -5.646 1.811 -14.294 1.00 73.81 91 ARG A O 1
ATOM 730 N N . HIS A 1 92 ? -5.415 -0.193 -13.294 1.00 67.94 92 HIS A N 1
ATOM 731 C CA . HIS A 1 92 ? -6.769 -0.689 -13.579 1.00 67.94 92 HIS A CA 1
ATOM 732 C C . HIS A 1 92 ? -7.799 -0.360 -12.496 1.00 67.94 92 HIS A C 1
ATOM 734 O O . HIS A 1 92 ? -8.979 -0.623 -12.705 1.00 67.94 92 HIS A O 1
ATOM 740 N N . CYS A 1 93 ? -7.390 0.183 -11.351 1.00 55.28 93 CYS A N 1
ATOM 741 C CA . CYS A 1 93 ? -8.354 0.680 -10.378 1.00 55.28 93 CYS A CA 1
ATOM 742 C C . CYS A 1 93 ? -8.941 2.030 -10.850 1.00 55.28 93 CYS A C 1
ATOM 744 O O . CYS A 1 93 ? -8.139 2.919 -11.176 1.00 55.28 93 CYS A O 1
ATOM 746 N N . PRO A 1 94 ? -10.284 2.146 -10.946 1.00 48.31 94 PRO A N 1
ATOM 747 C CA . PRO A 1 94 ? -10.993 3.357 -11.363 1.00 48.31 94 PRO A CA 1
ATOM 748 C C . PRO A 1 94 ? -10.922 4.461 -10.312 1.00 48.31 94 PRO A C 1
ATOM 750 O O . PRO A 1 94 ? -10.822 4.120 -9.111 1.00 48.31 94 PRO A O 1
#

InterPro domains:
  IPR002110 Ankyrin repeat [PF12796] (4-65)
  IPR002110 Ankyrin repeat [SM00248] (4-34)
  IPR002110 Ankyrin repeat [SM00248] (36-64)
  IPR036770 Ankyrin repeat-containing domain superfamily [G3DSA:1.25.40.20] (1-94)
  IPR036770 Ankyrin repeat-containing domain superfamily [SSF48403] (3-90)

Solvent-accessible surface area (backbone atoms only — not comparable to full-atom values): 5229 Å² total; per-residue (Å²): 138,80,88,70,88,69,47,72,55,32,54,23,29,60,71,61,37,53,67,57,36,50,50,46,54,71,75,34,70,89,74,67,50,68,66,53,49,50,51,17,32,33,41,8,24,56,68,55,34,50,72,46,31,50,54,40,53,76,65,51,70,60,66,61,53,86,78,36,65,62,60,49,49,21,42,50,38,5,55,75,71,65,24,59,73,35,34,50,52,69,68,70,54,111

Foldseek 3Di:
DPPDPLDPLLVCLLVLVLVSNLVCLVVVLPPDDLVNLLNSLLSNLLVLSLSSNVSSCVRNVPVLPPPPVSLVSSLVNNVVNVSVVVNCVSVPDD

Mean predicted aligned error: 7.1 Å

Sequence (94 aa):
EDKGQWTLLCLAAENGHKTVVKLLLDTGKANLHREELRTALWLAAQKDYKAIVKMLFDTSKVDADPKDENRQKALYRAAKYGHEAVVKLLRHCP

Organism: NCBI:txid241081

pLDDT: mean 76.76, std 13.65, range [34.84, 92.31]

Radius of gyration: 12.29 Å; Cα contacts (8 Å, |Δi|>4): 109; chains: 1; bounding box: 25×25×30 Å

Secondary structure (DSSP, 8-state):
-------HHHHHHHTT-HHHHHHHHHHHTTT--HHHHHHHHHHHHHTT-HHHHHHHHHHTT----TT-HHHHHHHHHHHHTT-HHHHHHHHH--

Nearest PDB structures (foldseek):
  8w9z-assembly1_D  TM=6.250E-01  e=2.629E+00  Nicotiana tabacum
  8r5o-assembly1_F  TM=6.345E-01  e=3.817E+00  Sinapis alba
  8r6s-assembly1_F  TM=6.342E-01  e=3.817E+00  Sinapis alba
  1sly-assembly1_A  TM=4.658E-01  e=9.441E+00  Escherichia coli